Protein AF-W1YDB1-F1 (afdb_monomer)

Secondary structure (DSSP, 8-state):
-PPPP-TTTTSB-TTS-B-HHHHHHHHHHHHHHHHTTS------

Sequence (44 aa):
LPTDFTIANGLLTPSLKVRRAATIARYAEEIDALYSKVPARPQS

Solvent-accessible surface area (backbone atoms only — not comparable to full-atom values): 2887 Å² total; per-residue (Å²): 127,90,78,80,78,32,57,90,78,56,29,25,39,98,85,71,44,73,33,62,71,53,45,47,69,75,42,42,70,63,53,50,56,57,60,71,66,56,73,80,73,82,81,129

Mean predicted aligned error: 6.17 Å

Foldseek 3Di:
DPDDQDVVVVQADPVGHGPVVVVCVVCVVVVCVVVVPDDPDPDD

Structure (mmCIF, N/CA/C/O backbone):
data_AF-W1YDB1-F1
#
_entry.id   AF-W1YDB1-F1
#
loop_
_atom_site.group_PDB
_atom_site.id
_atom_site.type_symbol
_atom_site.label_atom_id
_atom_site.label_alt_id
_atom_site.label_comp_id
_atom_site.label_asym_id
_atom_site.label_entity_id
_atom_site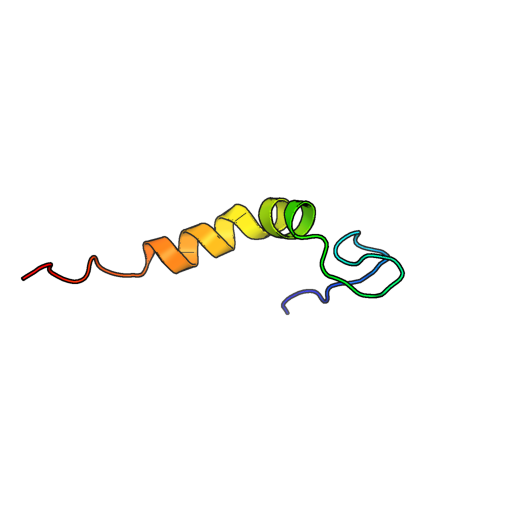.label_seq_id
_atom_site.pdbx_PDB_ins_code
_atom_site.Cartn_x
_atom_site.Cartn_y
_atom_site.Cartn_z
_atom_site.occupancy
_atom_site.B_iso_or_equiv
_atom_site.auth_seq_id
_atom_site.auth_comp_id
_atom_site.auth_asym_id
_atom_site.auth_atom_id
_atom_site.pdbx_PDB_model_num
ATOM 1 N N . LEU A 1 1 ? 6.929 -8.393 9.225 1.00 53.16 1 LEU A N 1
ATOM 2 C CA . LEU A 1 1 ? 7.406 -7.079 8.733 1.00 53.16 1 LEU A CA 1
ATOM 3 C C . LEU A 1 1 ? 6.534 -6.681 7.553 1.00 53.16 1 LEU A C 1
ATOM 5 O O . LEU A 1 1 ? 6.196 -7.585 6.789 1.00 53.16 1 LEU A O 1
ATOM 9 N N . PRO A 1 2 ? 6.147 -5.403 7.409 1.00 70.81 2 PRO A N 1
ATOM 10 C CA . PRO A 1 2 ? 5.499 -4.947 6.184 1.00 70.81 2 PRO A CA 1
ATOM 11 C C . PRO A 1 2 ? 6.425 -5.253 5.000 1.00 70.81 2 PRO A C 1
ATOM 13 O O . PRO A 1 2 ? 7.636 -5.069 5.087 1.00 70.81 2 PRO A O 1
ATOM 16 N N . THR A 1 3 ? 5.868 -5.832 3.941 1.00 82.62 3 THR A N 1
ATOM 17 C CA . THR A 1 3 ? 6.621 -6.196 2.735 1.00 82.62 3 THR A CA 1
ATOM 18 C C . THR A 1 3 ? 6.885 -4.954 1.890 1.00 82.62 3 THR A C 1
ATOM 20 O O . THR A 1 3 ? 5.970 -4.161 1.670 1.00 82.62 3 THR A O 1
ATOM 23 N N . ASP A 1 4 ? 8.105 -4.815 1.372 1.00 94.19 4 ASP A N 1
ATOM 24 C CA . ASP A 1 4 ? 8.476 -3.707 0.490 1.00 94.19 4 ASP A CA 1
ATOM 25 C C . ASP A 1 4 ? 7.662 -3.692 -0.807 1.00 94.19 4 ASP A C 1
ATOM 27 O O . ASP A 1 4 ? 7.244 -4.730 -1.331 1.00 94.19 4 ASP A O 1
ATOM 31 N N . PHE A 1 5 ? 7.492 -2.509 -1.396 1.00 96.19 5 PHE A N 1
ATOM 32 C CA . PHE A 1 5 ? 6.978 -2.402 -2.758 1.00 96.19 5 PHE A CA 1
ATOM 33 C C . PHE A 1 5 ? 8.118 -2.665 -3.729 1.00 96.19 5 PHE A C 1
ATOM 35 O O . PHE A 1 5 ? 9.153 -2.006 -3.682 1.00 96.19 5 PHE A O 1
ATOM 42 N N . THR A 1 6 ? 7.929 -3.618 -4.634 1.00 97.31 6 THR A N 1
ATOM 43 C CA . THR A 1 6 ? 8.944 -3.969 -5.625 1.00 97.31 6 THR A CA 1
ATOM 44 C C . THR A 1 6 ? 8.320 -4.066 -7.010 1.00 97.31 6 THR A C 1
ATOM 46 O O . THR A 1 6 ? 7.101 -4.127 -7.185 1.00 97.31 6 THR A O 1
ATOM 49 N N . ILE A 1 7 ? 9.166 -4.071 -8.037 1.00 98.00 7 ILE A N 1
ATOM 50 C CA . ILE A 1 7 ? 8.712 -4.398 -9.392 1.00 98.00 7 ILE A CA 1
ATOM 51 C C . ILE A 1 7 ? 8.278 -5.874 -9.435 1.00 98.00 7 ILE A C 1
ATOM 53 O O . ILE A 1 7 ? 7.248 -6.191 -10.023 1.00 98.00 7 ILE A O 1
ATOM 57 N N . ALA A 1 8 ? 9.013 -6.759 -8.746 1.00 97.75 8 ALA A N 1
ATOM 58 C CA . ALA A 1 8 ? 8.774 -8.203 -8.737 1.00 97.75 8 ALA A CA 1
ATOM 59 C C . ALA A 1 8 ? 7.413 -8.593 -8.140 1.00 97.75 8 ALA A C 1
ATOM 61 O O . ALA A 1 8 ? 6.759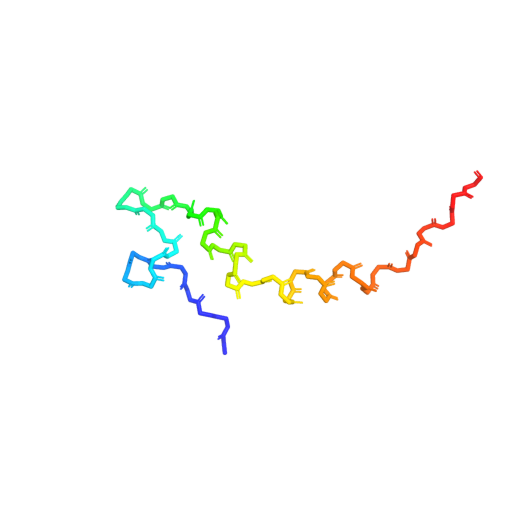 -9.500 -8.644 1.00 97.75 8 ALA A O 1
ATOM 62 N N . ASN A 1 9 ? 6.952 -7.893 -7.098 1.00 95.88 9 ASN A N 1
ATOM 63 C CA . ASN A 1 9 ? 5.636 -8.137 -6.499 1.00 95.88 9 ASN A CA 1
ATOM 64 C C 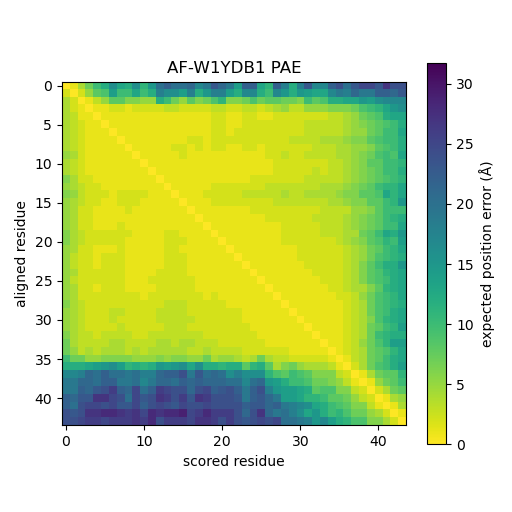. ASN A 1 9 ? 4.496 -7.332 -7.147 1.00 95.88 9 ASN A C 1
ATOM 66 O O . ASN A 1 9 ? 3.362 -7.366 -6.658 1.00 95.88 9 ASN A O 1
ATOM 70 N N . GLY A 1 10 ? 4.785 -6.621 -8.241 1.00 97.38 10 GLY A N 1
ATOM 71 C CA . GLY A 1 10 ? 3.797 -5.883 -9.019 1.00 97.38 10 GLY A CA 1
ATOM 72 C C . GLY A 1 10 ? 3.255 -4.633 -8.329 1.00 97.38 10 GLY A C 1
ATOM 73 O O . GLY A 1 10 ? 2.234 -4.106 -8.768 1.00 97.38 10 GLY A O 1
ATOM 74 N N . LEU A 1 11 ? 3.902 -4.143 -7.268 1.00 97.88 11 LEU A N 1
ATOM 75 C CA . LEU A 1 11 ? 3.482 -2.925 -6.568 1.00 97.88 11 LEU A CA 1
ATOM 76 C C . LEU A 1 11 ? 4.175 -1.668 -7.099 1.00 97.88 11 LEU A C 1
ATOM 78 O O . LEU A 1 11 ? 3.661 -0.568 -6.898 1.00 97.88 11 LEU A O 1
ATOM 82 N N . LEU A 1 12 ? 5.283 -1.814 -7.834 1.00 98.38 12 LEU A N 1
ATOM 83 C CA . LEU A 1 12 ? 5.949 -0.718 -8.540 1.00 98.38 12 LEU A CA 1
ATOM 84 C C . LEU A 1 12 ? 5.855 -0.846 -10.068 1.00 98.38 12 LEU A C 1
ATOM 86 O O . LEU A 1 12 ? 5.763 -1.931 -10.650 1.00 98.38 12 LEU A O 1
ATOM 90 N N . THR A 1 13 ? 5.887 0.295 -10.750 1.00 98.00 13 THR A N 1
ATOM 91 C CA . THR A 1 13 ? 6.211 0.382 -12.177 1.00 98.00 13 THR A CA 1
ATOM 92 C C . THR A 1 13 ? 7.723 0.225 -12.381 1.00 98.00 13 THR A C 1
ATOM 94 O O . THR A 1 13 ? 8.483 0.414 -11.431 1.00 98.00 13 THR A O 1
ATOM 97 N N . PRO A 1 14 ? 8.198 -0.056 -13.612 1.00 98.12 14 PRO A N 1
ATOM 98 C CA . PRO A 1 14 ? 9.635 -0.087 -13.898 1.00 98.12 14 PRO A CA 1
ATOM 99 C C . PRO A 1 14 ? 10.373 1.210 -13.531 1.00 98.12 14 PRO A C 1
ATOM 101 O O . PRO A 1 14 ? 11.550 1.174 -13.200 1.00 98.12 14 PRO A O 1
ATOM 104 N N . SER A 1 15 ? 9.674 2.351 -13.523 1.00 98.00 15 SER A N 1
ATOM 105 C CA . SER A 1 15 ? 10.205 3.651 -13.085 1.00 98.00 15 SER A CA 1
ATOM 106 C C . SER A 1 15 ? 9.999 3.928 -11.585 1.00 98.00 15 SER A C 1
ATOM 108 O O . SER A 1 15 ? 9.964 5.089 -11.186 1.00 98.00 15 SER A O 1
ATOM 110 N N . LEU A 1 16 ? 9.795 2.889 -10.767 1.00 97.31 16 LEU A N 1
ATOM 111 C CA . LEU A 1 16 ? 9.641 2.939 -9.302 1.00 97.31 16 LEU A CA 1
ATOM 112 C C . LEU A 1 16 ? 8.442 3.746 -8.778 1.00 97.31 16 LEU A C 1
ATOM 114 O O . LEU A 1 16 ? 8.390 4.111 -7.606 1.00 97.31 16 LEU A O 1
ATOM 118 N N . LYS A 1 17 ? 7.429 3.989 -9.614 1.00 98.12 17 LYS A N 1
ATOM 119 C CA . LYS A 1 17 ? 6.169 4.591 -9.154 1.00 98.12 17 LYS A CA 1
ATOM 120 C C . LYS A 1 17 ? 5.253 3.518 -8.579 1.00 98.12 17 LYS A C 1
ATOM 122 O O . LYS A 1 17 ? 5.173 2.425 -9.130 1.00 98.12 17 LYS A O 1
ATOM 127 N N . VAL A 1 18 ? 4.501 3.845 -7.532 1.00 98.00 18 VAL A N 1
ATOM 128 C CA . VAL A 1 18 ? 3.511 2.929 -6.945 1.00 98.00 18 VAL 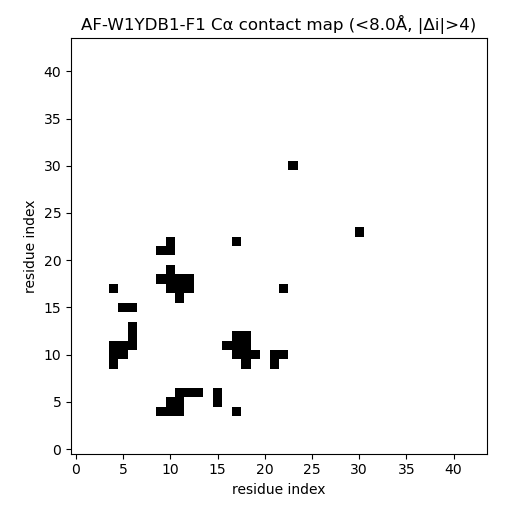A CA 1
ATOM 129 C C . VAL A 1 18 ? 2.364 2.667 -7.921 1.00 98.00 18 VAL A C 1
ATOM 131 O O . VAL A 1 18 ? 1.782 3.591 -8.494 1.00 98.00 18 VAL A O 1
ATOM 134 N N . ARG A 1 19 ? 1.988 1.399 -8.080 1.00 98.06 19 ARG A N 1
ATOM 135 C CA . ARG A 1 19 ? 0.797 0.985 -8.827 1.00 98.06 19 ARG A CA 1
ATOM 136 C C . ARG A 1 19 ? -0.426 1.042 -7.921 1.00 98.06 19 ARG A C 1
ATOM 138 O O . ARG A 1 19 ? -0.869 0.023 -7.403 1.00 98.06 19 ARG A O 1
ATOM 145 N N . ARG A 1 20 ? -1.002 2.242 -7.776 1.00 97.38 20 ARG A N 1
ATOM 146 C CA . ARG A 1 20 ? -2.118 2.532 -6.853 1.00 97.38 20 ARG A CA 1
ATOM 147 C C . ARG A 1 20 ? -3.221 1.469 -6.853 1.00 97.38 20 ARG A C 1
ATOM 149 O O . ARG A 1 20 ? -3.615 1.029 -5.784 1.00 97.38 20 ARG A O 1
ATOM 156 N N . ALA A 1 21 ? -3.707 1.052 -8.024 1.00 98.12 21 ALA A N 1
ATOM 157 C CA . ALA A 1 21 ? -4.777 0.055 -8.112 1.00 98.12 21 ALA A CA 1
ATOM 158 C C . ALA A 1 21 ? -4.379 -1.300 -7.496 1.00 98.12 21 ALA A C 1
ATOM 160 O O . ALA A 1 21 ? -5.136 -1.859 -6.709 1.00 98.12 21 ALA A O 1
ATOM 161 N N . ALA A 1 22 ? -3.172 -1.790 -7.796 1.00 97.62 22 ALA A N 1
ATOM 162 C CA . ALA A 1 22 ? -2.659 -3.047 -7.251 1.00 97.62 22 ALA A CA 1
ATOM 163 C C . ALA A 1 22 ? -2.382 -2.948 -5.743 1.00 97.62 22 ALA A C 1
ATOM 165 O O . ALA A 1 22 ? -2.680 -3.877 -4.998 1.00 97.62 22 ALA A O 1
ATOM 166 N N . THR A 1 23 ? -1.854 -1.810 -5.285 1.00 96.69 23 THR A N 1
ATOM 167 C CA . THR A 1 23 ? -1.629 -1.543 -3.860 1.00 96.69 23 THR A CA 1
ATOM 168 C C . THR A 1 23 ? -2.94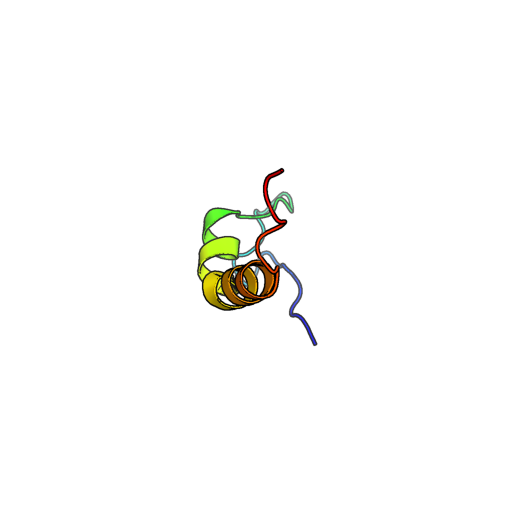6 -1.513 -3.088 1.00 96.69 23 THR A C 1
ATOM 170 O O . THR A 1 23 ? -3.064 -2.195 -2.080 1.00 96.69 23 THR A O 1
ATOM 173 N N . ILE A 1 24 ? -3.957 -0.790 -3.573 1.00 96.81 24 ILE A N 1
ATOM 174 C CA . ILE A 1 24 ? -5.268 -0.731 -2.909 1.00 96.81 24 ILE A CA 1
ATOM 175 C C . ILE A 1 24 ? -5.902 -2.115 -2.841 1.00 96.81 24 ILE A C 1
ATOM 177 O O . ILE A 1 24 ? -6.356 -2.506 -1.778 1.00 96.81 24 ILE A O 1
ATOM 181 N N . ALA A 1 25 ? -5.886 -2.874 -3.939 1.00 97.12 25 ALA A N 1
ATOM 182 C CA . ALA A 1 25 ? -6.449 -4.221 -3.946 1.00 97.12 25 ALA A CA 1
ATOM 183 C C . ALA A 1 25 ? -5.748 -5.154 -2.943 1.00 97.12 25 ALA A C 1
ATOM 185 O O . ALA A 1 25 ? -6.409 -5.940 -2.276 1.00 97.12 25 ALA A O 1
ATOM 186 N N . ARG A 1 26 ? -4.418 -5.056 -2.812 1.00 95.94 26 ARG A N 1
ATOM 187 C CA . ARG A 1 26 ? -3.636 -5.885 -1.884 1.00 95.94 26 ARG A CA 1
ATOM 188 C C . ARG A 1 26 ? -3.866 -5.527 -0.414 1.00 95.94 26 ARG A C 1
ATOM 190 O O . ARG A 1 26 ? -3.871 -6.428 0.412 1.00 95.94 26 ARG A O 1
ATOM 197 N N . TYR A 1 27 ? -4.015 -4.241 -0.102 1.00 95.12 27 TYR A N 1
ATOM 198 C CA . TYR A 1 27 ? -4.074 -3.729 1.274 1.00 95.12 27 TYR A CA 1
ATOM 199 C C . TYR A 1 27 ? -5.469 -3.231 1.677 1.00 95.12 27 TYR A C 1
ATOM 201 O O . TYR A 1 27 ? -5.583 -2.475 2.639 1.00 95.12 27 TYR A O 1
ATOM 209 N N . ALA A 1 28 ? -6.523 -3.615 0.950 1.00 95.50 28 ALA A N 1
ATOM 210 C CA . ALA A 1 28 ? -7.881 -3.115 1.170 1.00 95.50 28 ALA A CA 1
ATOM 211 C C . ALA A 1 28 ? -8.336 -3.305 2.625 1.00 95.50 28 ALA A C 1
ATOM 213 O O . ALA A 1 28 ? -8.734 -2.343 3.273 1.00 95.50 28 ALA A O 1
ATOM 214 N N . GLU A 1 29 ? -8.163 -4.510 3.170 1.00 94.69 29 GLU A N 1
ATOM 215 C CA . GLU A 1 29 ? -8.566 -4.834 4.543 1.00 94.69 29 GLU A CA 1
ATOM 216 C C . GLU A 1 29 ? -7.799 -4.021 5.595 1.00 94.69 29 GLU A C 1
ATOM 218 O O . GLU A 1 29 ? -8.382 -3.540 6.563 1.00 94.69 29 GLU A O 1
ATOM 223 N N . GLU A 1 30 ? -6.490 -3.832 5.408 1.00 93.25 30 GLU A N 1
ATOM 224 C CA . GLU A 1 30 ? -5.661 -3.045 6.328 1.00 93.25 30 GLU A CA 1
ATOM 225 C C . GLU A 1 30 ? -6.035 -1.559 6.284 1.00 93.25 30 GLU A C 1
ATOM 227 O O . GLU A 1 30 ? -6.133 -0.911 7.328 1.00 93.25 30 GLU A O 1
ATOM 232 N N . ILE A 1 31 ? -6.285 -1.027 5.084 1.00 92.56 31 ILE A N 1
ATOM 233 C CA . ILE A 1 31 ? -6.764 0.342 4.875 1.00 92.56 31 ILE A CA 1
ATOM 234 C C . I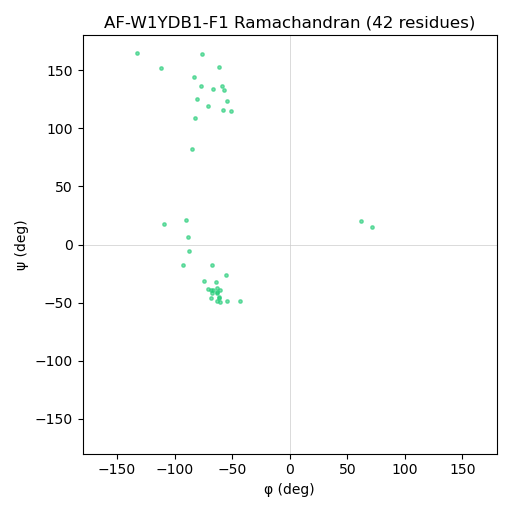LE A 1 31 ? -8.118 0.529 5.570 1.00 92.56 31 ILE A C 1
ATOM 236 O O . ILE A 1 31 ? -8.278 1.464 6.359 1.00 92.56 31 ILE A O 1
ATOM 240 N N . ASP A 1 32 ? -9.066 -0.378 5.344 1.00 93.19 32 ASP A N 1
ATOM 241 C CA . ASP A 1 32 ? -10.398 -0.323 5.946 1.00 93.19 32 ASP A CA 1
ATOM 242 C C . ASP A 1 32 ? -10.328 -0.435 7.471 1.00 93.19 32 ASP A C 1
ATOM 244 O O . ASP A 1 32 ? -10.986 0.326 8.185 1.00 93.19 32 ASP A O 1
ATOM 248 N N . ALA A 1 33 ? -9.480 -1.318 8.002 1.00 92.94 33 ALA A N 1
ATOM 249 C CA . ALA A 1 33 ? -9.269 -1.465 9.437 1.00 92.94 33 ALA A CA 1
ATOM 250 C C . ALA A 1 33 ? -8.656 -0.211 10.080 1.00 92.94 33 ALA A C 1
ATOM 252 O O . ALA A 1 33 ? -8.949 0.076 11.242 1.00 92.94 33 ALA A O 1
ATOM 253 N N . LEU A 1 34 ? -7.808 0.539 9.367 1.00 90.38 34 LEU A N 1
ATOM 254 C CA . LEU A 1 34 ? -7.253 1.807 9.852 1.00 90.38 34 LEU A CA 1
ATOM 255 C C . LEU A 1 34 ? -8.332 2.888 9.943 1.00 90.38 34 LEU A C 1
ATOM 257 O O . LEU A 1 34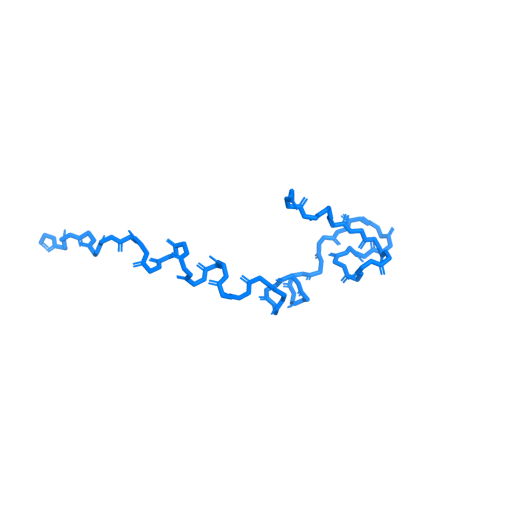 ? -8.435 3.561 10.969 1.00 90.38 34 LEU A O 1
ATOM 261 N N . TYR A 1 35 ? -9.162 3.030 8.910 1.00 88.31 35 TYR A N 1
ATOM 262 C CA . TYR A 1 35 ? -10.222 4.039 8.895 1.00 88.31 35 TYR A CA 1
ATOM 263 C C . TYR A 1 35 ? -11.411 3.680 9.794 1.00 88.31 35 TYR A C 1
ATOM 265 O O . TYR A 1 35 ? -11.994 4.571 10.407 1.00 88.31 35 TYR A O 1
ATOM 273 N N . SER A 1 36 ? -11.717 2.393 9.974 1.00 88.12 36 SER A N 1
ATOM 274 C CA . SER A 1 36 ? -12.781 1.922 10.878 1.00 88.12 36 SER A CA 1
ATOM 275 C C . SER A 1 36 ? -12.478 2.172 12.360 1.00 88.12 36 SER A C 1
ATOM 277 O O . SER A 1 36 ? -13.379 2.138 13.193 1.00 88.12 36 SER A O 1
ATOM 279 N N . LYS A 1 37 ? -11.211 2.430 12.710 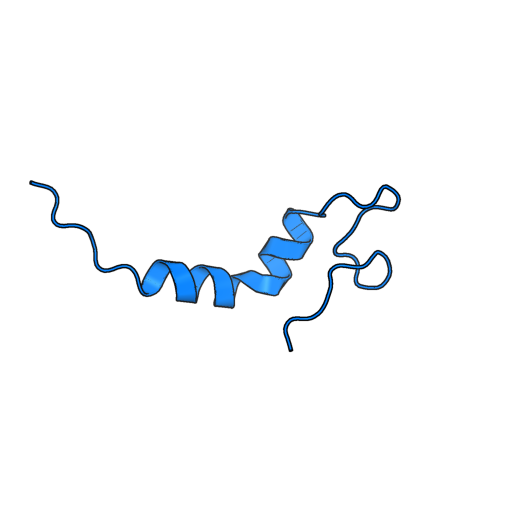1.00 79.81 37 LYS A N 1
ATOM 280 C CA . LYS A 1 37 ? -10.772 2.743 14.081 1.00 79.81 37 LYS A CA 1
ATOM 281 C C . LYS A 1 37 ? -10.862 4.228 14.426 1.00 79.81 37 LYS A C 1
ATOM 283 O O . LYS A 1 37 ? -10.601 4.587 15.572 1.00 79.81 37 LYS A O 1
ATOM 288 N N . VAL A 1 38 ? -11.208 5.094 13.473 1.00 72.44 38 VAL A N 1
ATOM 289 C CA . VAL A 1 38 ? -11.415 6.518 13.745 1.00 72.44 38 VAL A CA 1
ATOM 290 C C . VAL A 1 38 ? -12.837 6.687 14.290 1.00 72.44 38 VAL A C 1
ATOM 292 O O . VAL A 1 38 ? -13.785 6.536 13.518 1.00 72.44 38 VAL A O 1
ATOM 295 N N . PRO A 1 39 ? -13.040 6.988 15.590 1.00 66.62 39 PRO A N 1
ATOM 296 C CA . PRO A 1 39 ? -14.371 7.333 16.068 1.00 66.62 39 PRO A CA 1
ATOM 297 C C . PRO A 1 39 ? -14.855 8.557 15.290 1.00 66.62 39 PRO A C 1
ATOM 299 O O . PRO A 1 39 ? -14.082 9.495 15.067 1.00 66.62 39 PRO A O 1
ATOM 302 N N . ALA A 1 40 ? -16.118 8.537 14.855 1.00 66.25 40 ALA A N 1
ATOM 303 C CA . ALA A 1 40 ? -16.726 9.672 14.177 1.00 66.25 40 ALA A CA 1
ATOM 304 C C . ALA 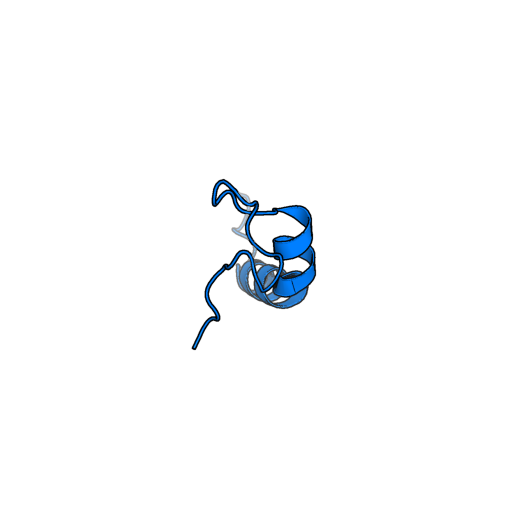A 1 40 ? -16.490 10.921 15.031 1.00 66.25 40 ALA A C 1
ATOM 306 O O . ALA A 1 40 ? -16.953 11.000 16.170 1.00 66.25 40 ALA A O 1
ATOM 307 N N . ARG A 1 41 ? -15.715 11.878 14.506 1.00 68.44 41 ARG A N 1
ATOM 308 C CA . ARG A 1 41 ? -15.567 13.182 15.150 1.00 68.44 41 ARG A CA 1
ATOM 309 C C . ARG A 1 41 ? -16.989 13.724 15.342 1.00 68.44 41 ARG A C 1
ATOM 311 O O . ARG A 1 41 ? -17.699 13.792 14.336 1.00 68.44 41 ARG A O 1
ATOM 318 N N . PRO A 1 42 ? -17.424 14.070 16.568 1.00 62.88 42 PRO A N 1
ATOM 319 C CA . PRO A 1 42 ? -18.737 14.667 16.753 1.00 62.88 42 PRO A CA 1
ATOM 320 C C . PRO A 1 42 ? -18.781 15.932 15.896 1.00 62.88 42 PRO A C 1
ATOM 322 O O . PRO A 1 42 ? -17.962 16.836 16.069 1.00 62.88 42 PRO A O 1
ATOM 325 N N . GLN A 1 43 ? -19.664 15.931 14.899 1.00 69.06 43 GLN A N 1
ATOM 326 C CA . GLN A 1 43 ? -19.959 17.129 14.129 1.00 69.06 43 GLN A CA 1
ATOM 327 C C . GLN A 1 43 ? -20.747 18.046 15.068 1.00 69.06 43 GLN A C 1
ATOM 329 O O . GLN A 1 43 ? -21.756 17.615 15.627 1.00 69.06 43 GLN A O 1
ATOM 334 N N . SER A 1 44 ? -20.182 19.227 15.333 1.00 62.94 44 SER A N 1
ATOM 335 C CA . SER A 1 44 ? -20.781 20.281 16.162 1.00 62.94 44 SER A CA 1
ATOM 336 C C . SER A 1 44 ? -22.091 20.797 15.585 1.00 62.94 44 SER A C 1
ATOM 338 O O . SER A 1 44 ? -22.214 20.806 14.340 1.00 62.94 44 SER A O 1
#

Radius of gyration: 14.61 Å; Cα contacts (8 Å, |Δi|>4): 25; chains: 1; bounding box: 31×28×31 Å

Nearest PDB structures (foldseek):
  5mss-assembly1_A  TM=8.409E-01  e=4.594E-01  Segniliparus rugosus ATCC BAA-974

Organism: NCBI:txid408170

pLDDT: mean 89.03, std 12.62, range [53.16, 98.38]